Protein AF-A0A800IEC3-F1 (afdb_monomer_lite)

Secondary structure (DSSP, 8-state):
-----------HHHHHHHHHHTS------SS-TTSPPP-SHHHHHHHHTT--S-----PPPS-SSPPPEE-TTT--EEE--

Sequence (81 aa):
HESVAIRVSSHPVVQALCDGFGGAIVSTSANVAGRNPAMSRLHIEQRFGGELDYVLNGQLGLNKQPSQVKDLVSGRIIRPA

Foldseek 3Di:
DPDDFDDDDPFVVLVVVQVVVVHDDDDDALDDPPDDGDQDPVSSCVHCPPVDPDDDDDHDDPDPDDDWTADPVVRDTPDHD

Radius of gyration: 14.59 Å; chains: 1; bounding box: 29×26×35 Å

pLDDT: mean 92.53, std 3.72, range [82.19, 97.88]

Structure (mmCIF, N/CA/C/O backbone):
data_AF-A0A800IEC3-F1
#
_entry.id   AF-A0A800IEC3-F1
#
loop_
_atom_site.group_PDB
_atom_site.id
_atom_site.type_symbol
_atom_site.label_atom_id
_atom_site.label_alt_id
_atom_site.label_comp_id
_atom_site.label_asym_id
_atom_site.label_entity_id
_atom_site.label_seq_id
_atom_site.pdbx_PDB_ins_code
_atom_site.Cartn_x
_atom_site.Cartn_y
_atom_site.Cartn_z
_atom_site.occupancy
_atom_site.B_iso_or_equiv
_atom_site.auth_seq_id
_atom_site.auth_comp_id
_atom_site.auth_asym_id
_atom_site.auth_atom_id
_atom_site.pdbx_PDB_model_num
ATOM 1 N N . HIS A 1 1 ? -3.970 -12.375 14.026 1.00 82.19 1 HIS A N 1
ATOM 2 C CA . HIS A 1 1 ? -3.977 -10.908 14.213 1.00 82.19 1 HIS A CA 1
ATOM 3 C C . HIS A 1 1 ? -5.346 -10.490 14.724 1.00 82.19 1 HIS A C 1
ATOM 5 O O . HIS A 1 1 ? -6.320 -11.093 14.297 1.00 82.19 1 HIS A O 1
ATOM 11 N N . GLU A 1 2 ? -5.416 -9.511 15.629 1.00 92.31 2 GLU A N 1
ATOM 12 C CA . GLU A 1 2 ? -6.681 -9.034 16.225 1.00 92.31 2 GLU A CA 1
ATOM 13 C C . GLU A 1 2 ? -7.408 -7.998 15.356 1.00 92.31 2 GLU A C 1
ATOM 15 O O . GLU A 1 2 ? -8.618 -7.834 15.462 1.00 92.31 2 GLU A O 1
ATOM 20 N N . SER A 1 3 ? -6.684 -7.307 14.474 1.00 93.69 3 SER A N 1
ATOM 21 C CA . SER A 1 3 ? -7.241 -6.308 13.564 1.00 93.69 3 SER A CA 1
ATOM 22 C C . SER A 1 3 ? -6.514 -6.306 12.218 1.00 93.69 3 SER A C 1
ATOM 24 O O . SER A 1 3 ? -5.417 -6.857 12.078 1.00 93.69 3 SER A O 1
ATOM 26 N N . VAL A 1 4 ? -7.147 -5.693 11.215 1.00 94.12 4 VAL A N 1
ATOM 27 C CA . VAL A 1 4 ? -6.606 -5.509 9.864 1.00 94.12 4 VAL A CA 1
ATOM 28 C C . VAL A 1 4 ? -6.876 -4.083 9.388 1.00 94.12 4 VAL A C 1
ATOM 30 O O . VAL A 1 4 ? -7.973 -3.554 9.563 1.00 94.12 4 VAL A O 1
ATOM 33 N N . ALA A 1 5 ? -5.870 -3.448 8.786 1.00 94.31 5 ALA A N 1
ATOM 34 C CA . ALA A 1 5 ? -6.029 -2.142 8.160 1.00 94.31 5 ALA A CA 1
ATOM 35 C C . ALA A 1 5 ? -6.564 -2.313 6.734 1.00 94.31 5 ALA A C 1
ATOM 37 O O . ALA A 1 5 ? -5.955 -3.002 5.917 1.00 94.31 5 ALA A O 1
ATOM 38 N N . ILE A 1 6 ? -7.685 -1.659 6.431 1.00 94.81 6 ILE A N 1
ATOM 39 C CA . ILE A 1 6 ? -8.324 -1.687 5.112 1.00 94.81 6 ILE A CA 1
ATOM 40 C C . ILE A 1 6 ? -8.345 -0.266 4.550 1.00 94.81 6 ILE A C 1
ATOM 42 O O . ILE A 1 6 ? -8.563 0.703 5.278 1.00 94.81 6 ILE A O 1
ATOM 46 N N . ARG A 1 7 ? -8.125 -0.138 3.239 1.00 94.75 7 ARG A N 1
ATOM 47 C CA . ARG A 1 7 ? -8.244 1.126 2.509 1.00 94.75 7 ARG A CA 1
ATOM 48 C C . ARG A 1 7 ? -9.218 0.960 1.351 1.00 94.75 7 ARG A C 1
ATOM 50 O O . ARG A 1 7 ? -8.967 0.164 0.454 1.00 94.75 7 ARG A O 1
ATOM 57 N N . VAL A 1 8 ? -10.260 1.786 1.328 1.00 93.38 8 VAL A N 1
ATOM 58 C CA . VAL A 1 8 ? -11.119 1.963 0.151 1.00 93.38 8 VAL A CA 1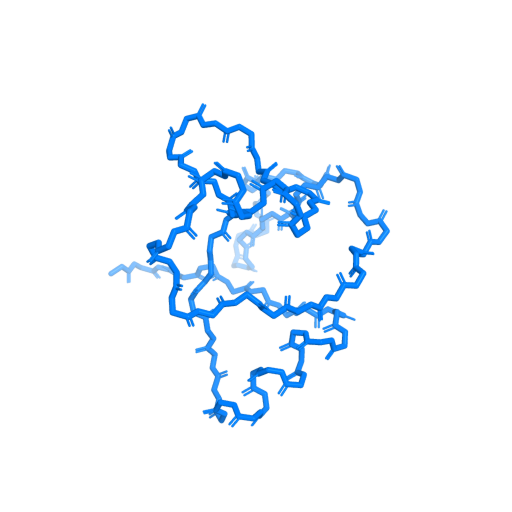
ATOM 59 C C . VAL A 1 8 ? -10.530 3.094 -0.686 1.00 93.38 8 VAL A C 1
ATOM 61 O O . VAL A 1 8 ? -10.490 4.244 -0.252 1.00 93.38 8 VAL A O 1
ATOM 64 N N . SER A 1 9 ? -9.982 2.758 -1.853 1.00 92.50 9 SER A N 1
ATOM 65 C CA . SER A 1 9 ? -9.323 3.731 -2.725 1.00 92.50 9 SER A CA 1
ATOM 66 C C . SER A 1 9 ? -10.344 4.467 -3.592 1.00 92.50 9 SER A C 1
ATOM 68 O O . SER A 1 9 ? -11.192 3.836 -4.218 1.00 92.50 9 SER A O 1
ATOM 70 N N . SER A 1 10 ? -10.221 5.791 -3.687 1.00 92.31 10 SER A N 1
ATOM 71 C CA . SER A 1 10 ? -10.928 6.610 -4.684 1.00 92.31 10 SER A CA 1
ATOM 72 C C . SER A 1 10 ? -10.194 6.675 -6.028 1.00 92.31 10 SER A C 1
ATOM 74 O O . SER A 1 10 ? -10.635 7.366 -6.942 1.00 92.31 10 SER A O 1
ATOM 76 N N . HIS A 1 11 ? -9.050 5.994 -6.159 1.00 93.38 11 HIS A N 1
ATOM 77 C CA . HIS A 1 11 ? -8.267 6.008 -7.387 1.00 93.38 11 HIS A CA 1
ATOM 78 C C . HIS A 1 11 ? -8.875 5.051 -8.428 1.00 93.38 11 HIS A C 1
ATOM 80 O O . HIS A 1 11 ? -8.850 3.839 -8.191 1.00 93.38 11 HIS A O 1
ATOM 86 N N . PRO A 1 12 ? -9.327 5.536 -9.600 1.00 94.12 12 PRO A N 1
ATOM 87 C CA . PRO A 1 12 ? -10.086 4.725 -10.558 1.00 94.12 12 PRO A CA 1
ATOM 88 C C . PRO A 1 12 ? -9.307 3.508 -11.071 1.00 94.12 12 PRO A C 1
ATOM 90 O O . PRO A 1 12 ? -9.859 2.420 -11.168 1.00 94.12 12 PRO A O 1
ATOM 93 N N . VAL A 1 13 ? -7.994 3.641 -11.300 1.00 95.06 13 VAL A N 1
ATOM 94 C CA . VAL A 1 13 ? -7.149 2.496 -11.704 1.00 95.06 13 VAL A CA 1
ATOM 95 C C . VAL A 1 13 ? -7.060 1.424 -10.609 1.00 95.06 13 VAL A C 1
ATOM 97 O O . VAL A 1 13 ? -7.003 0.242 -10.919 1.00 95.06 13 VAL A O 1
ATOM 100 N N . VAL A 1 14 ? -7.072 1.809 -9.326 1.00 94.62 14 VAL A N 1
ATOM 101 C CA . VAL A 1 14 ? -7.018 0.839 -8.218 1.00 94.62 14 VAL A CA 1
ATOM 102 C C . VAL A 1 14 ? -8.361 0.129 -8.073 1.00 94.62 14 VAL A C 1
ATOM 104 O O . VAL A 1 14 ? -8.374 -1.069 -7.828 1.00 94.62 14 VAL A O 1
ATOM 107 N N . GLN A 1 15 ? -9.473 0.848 -8.255 1.00 95.62 15 GLN A N 1
ATOM 108 C CA . GLN A 1 15 ? -10.815 0.256 -8.270 1.00 95.62 15 GLN A CA 1
ATOM 109 C C . GLN A 1 15 ? -10.932 -0.778 -9.392 1.00 95.62 15 GLN A C 1
ATOM 111 O O . GLN A 1 15 ? -11.169 -1.945 -9.108 1.00 95.62 15 GLN A O 1
ATOM 116 N N . ALA A 1 16 ? -10.610 -0.386 -10.629 1.00 96.38 16 ALA A N 1
ATOM 117 C CA . ALA A 1 16 ? -10.638 -1.287 -11.779 1.00 96.38 16 ALA A CA 1
ATOM 118 C C . ALA A 1 16 ? -9.716 -2.508 -11.606 1.00 96.38 16 ALA A C 1
ATOM 120 O O . ALA A 1 16 ? -10.066 -3.607 -12.029 1.00 96.38 16 ALA A O 1
ATOM 121 N N . LEU A 1 17 ? -8.551 -2.336 -10.968 1.00 96.12 17 LEU A N 1
ATOM 122 C CA . LEU A 1 17 ? -7.647 -3.444 -10.665 1.00 96.12 17 LEU A CA 1
ATOM 123 C C . LEU A 1 17 ? -8.260 -4.425 -9.655 1.00 96.12 17 LEU A C 1
ATOM 125 O O . LEU A 1 17 ? -8.202 -5.630 -9.880 1.00 96.12 17 LEU A O 1
ATOM 129 N N . CYS A 1 18 ? -8.847 -3.931 -8.562 1.00 97.12 18 CYS A N 1
ATOM 130 C CA . CYS A 1 18 ? -9.524 -4.781 -7.581 1.00 97.12 18 CYS A CA 1
ATOM 131 C C . CYS A 1 18 ? -10.749 -5.488 -8.185 1.00 97.12 18 CYS A C 1
ATOM 133 O O . CYS A 1 18 ? -10.948 -6.674 -7.930 1.00 97.12 18 CYS A O 1
ATOM 135 N N . ASP A 1 19 ? -11.526 -4.790 -9.018 1.00 96.88 19 ASP A N 1
ATOM 136 C CA . ASP A 1 19 ? -12.701 -5.346 -9.696 1.00 96.88 19 ASP A CA 1
ATOM 137 C C . ASP A 1 19 ? -12.300 -6.445 -10.688 1.00 96.88 19 ASP A C 1
ATOM 139 O O . ASP A 1 19 ? -12.878 -7.529 -10.681 1.00 96.88 19 ASP A O 1
ATOM 143 N N . GLY A 1 20 ? -11.260 -6.203 -11.494 1.00 97.12 20 GLY A N 1
ATOM 144 C CA . GLY A 1 20 ? -10.715 -7.196 -12.422 1.00 97.12 20 GLY A CA 1
ATOM 145 C C . GLY A 1 20 ? -10.069 -8.394 -11.720 1.00 97.12 20 GLY A C 1
ATOM 146 O O . GLY A 1 20 ? -10.140 -9.511 -12.227 1.00 97.12 20 GLY A O 1
ATOM 147 N N . PHE A 1 21 ? -9.470 -8.183 -10.544 1.00 96.88 21 PHE A N 1
ATOM 148 C CA . PHE A 1 21 ? -8.960 -9.257 -9.688 1.00 96.88 21 PHE A CA 1
ATOM 149 C C . PHE A 1 21 ? -10.085 -10.036 -8.980 1.00 96.88 21 PHE A C 1
ATOM 151 O O . PHE A 1 21 ? -9.887 -11.188 -8.600 1.00 96.88 21 PHE A O 1
ATOM 158 N N . GLY A 1 22 ? -11.265 -9.433 -8.809 1.00 97.88 22 GLY A N 1
ATOM 159 C CA . GLY A 1 22 ? -12.403 -10.028 -8.106 1.00 97.88 22 GLY A CA 1
ATOM 160 C C . GLY A 1 22 ? -12.270 -10.007 -6.580 1.00 97.88 22 GLY A C 1
ATOM 161 O O . GLY A 1 22 ? -12.891 -10.822 -5.898 1.00 97.88 22 GLY A O 1
ATOM 162 N N . GLY A 1 23 ? -11.455 -9.106 -6.019 1.00 96.25 23 GLY A N 1
ATOM 163 C CA . GLY A 1 23 ? -11.202 -9.077 -4.580 1.00 96.25 23 GLY A CA 1
ATOM 164 C C . GLY A 1 23 ? -10.276 -7.963 -4.098 1.00 96.25 23 GLY A C 1
ATOM 165 O O . GLY A 1 23 ? -9.895 -7.055 -4.834 1.00 96.25 23 GLY A O 1
ATOM 166 N N . ALA A 1 24 ? -9.909 -8.033 -2.817 1.00 95.94 24 ALA A N 1
ATOM 167 C CA . ALA A 1 24 ? -8.983 -7.088 -2.202 1.00 95.94 24 ALA A CA 1
ATOM 168 C C . ALA A 1 24 ? -7.522 -7.459 -2.493 1.00 95.94 24 ALA A C 1
ATOM 170 O O . ALA A 1 24 ? -7.146 -8.629 -2.459 1.00 95.94 24 ALA A O 1
ATOM 171 N N . ILE A 1 25 ? -6.685 -6.441 -2.697 1.00 96.25 25 ILE A N 1
ATOM 172 C CA . ILE A 1 25 ? -5.247 -6.596 -2.933 1.00 96.25 25 ILE A CA 1
ATOM 173 C C . ILE A 1 25 ? -4.477 -6.070 -1.724 1.00 96.25 25 ILE A C 1
ATOM 175 O O . ILE A 1 25 ? -4.683 -4.938 -1.276 1.00 96.25 25 ILE A O 1
ATOM 179 N N . VAL A 1 26 ? -3.554 -6.883 -1.212 1.00 95.31 26 VAL A N 1
ATOM 180 C CA . VAL A 1 26 ? -2.594 -6.446 -0.195 1.00 95.31 26 VAL A CA 1
ATOM 181 C C . VAL A 1 26 ? -1.542 -5.577 -0.877 1.00 95.31 26 VAL A C 1
ATOM 183 O O . VAL A 1 26 ? -0.865 -6.016 -1.801 1.00 95.31 26 VAL A O 1
ATOM 186 N N . SER A 1 27 ? -1.406 -4.332 -0.424 1.00 92.12 27 SER A N 1
ATOM 187 C CA . SER A 1 27 ? -0.479 -3.363 -1.015 1.00 92.12 27 SER A CA 1
ATOM 188 C C . SER A 1 27 ? 0.346 -2.651 0.050 1.00 92.12 27 SER A C 1
ATOM 190 O O . SER A 1 27 ? -0.179 -2.310 1.112 1.00 92.12 27 SER A O 1
ATOM 192 N N . THR A 1 28 ? 1.598 -2.340 -0.276 1.00 89.62 28 THR A N 1
ATOM 193 C CA . THR A 1 28 ? 2.480 -1.451 0.493 1.00 89.62 28 THR A CA 1
ATOM 194 C C . THR A 1 28 ? 2.847 -0.224 -0.345 1.00 89.62 28 THR A C 1
ATOM 196 O O . THR A 1 28 ? 2.453 -0.095 -1.507 1.00 89.62 28 THR A O 1
ATOM 199 N N . SER A 1 29 ? 3.575 0.727 0.240 1.00 88.81 29 S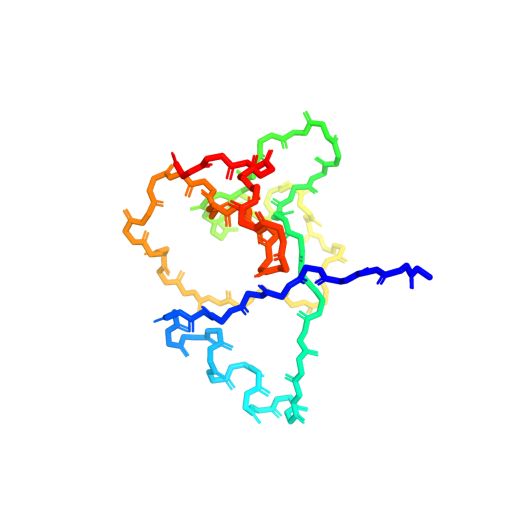ER A N 1
ATOM 200 C CA . SER A 1 29 ? 4.228 1.768 -0.550 1.00 88.81 29 SER A CA 1
ATOM 201 C C . SER A 1 29 ? 5.275 1.136 -1.473 1.00 88.81 29 SER A C 1
ATOM 203 O O . SER A 1 29 ? 6.003 0.234 -1.066 1.00 88.81 29 SER A O 1
ATOM 205 N N . ALA A 1 30 ? 5.352 1.602 -2.722 1.00 91.81 30 ALA A N 1
ATOM 206 C CA . ALA A 1 30 ? 6.270 1.053 -3.716 1.00 91.81 30 ALA A CA 1
ATOM 207 C C . ALA A 1 30 ? 7.722 1.496 -3.442 1.00 91.81 30 ALA A C 1
ATOM 209 O O . ALA A 1 30 ? 8.268 2.403 -4.079 1.00 91.81 30 ALA A O 1
ATOM 210 N N . ASN A 1 31 ? 8.346 0.885 -2.436 1.00 92.75 31 ASN A N 1
ATOM 211 C CA . ASN A 1 31 ? 9.730 1.115 -2.039 1.00 92.75 31 ASN A CA 1
ATOM 212 C C . ASN A 1 31 ? 10.432 -0.167 -1.589 1.00 92.75 31 ASN A C 1
ATOM 214 O O . ASN A 1 31 ? 9.825 -1.071 -1.028 1.00 92.75 31 ASN A O 1
ATOM 218 N N . VAL A 1 32 ? 11.754 -0.164 -1.743 1.00 89.75 32 VAL A N 1
ATOM 219 C CA . VAL A 1 32 ? 12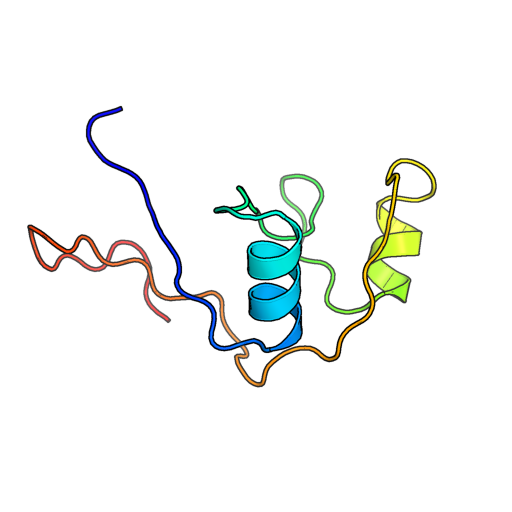.638 -1.017 -0.944 1.00 89.75 32 VAL A CA 1
ATOM 220 C C . VAL A 1 32 ? 12.592 -0.515 0.502 1.00 89.75 32 VAL A C 1
ATOM 222 O O . VAL A 1 32 ? 12.510 0.699 0.732 1.00 89.75 32 VAL A O 1
ATOM 225 N N . ALA A 1 33 ? 12.611 -1.426 1.476 1.00 90.25 33 ALA A N 1
ATOM 226 C CA . ALA A 1 33 ? 12.534 -1.085 2.896 1.00 90.25 33 ALA A CA 1
ATOM 227 C C . ALA A 1 33 ? 13.543 0.018 3.277 1.00 90.25 33 ALA A C 1
ATOM 229 O O . ALA A 1 33 ? 14.698 0.004 2.852 1.00 90.25 33 ALA A O 1
ATOM 230 N N . GLY A 1 34 ? 13.081 1.014 4.038 1.00 90.31 34 GLY A N 1
ATOM 231 C CA . GLY A 1 34 ? 13.893 2.161 4.465 1.00 90.31 34 GLY A CA 1
ATOM 232 C C . GLY A 1 34 ? 14.087 3.276 3.426 1.00 90.31 34 GLY A C 1
ATOM 233 O O . GLY A 1 34 ? 14.689 4.293 3.753 1.00 90.31 34 GLY A O 1
ATOM 234 N N . ARG A 1 35 ? 13.579 3.139 2.192 1.00 90.50 35 ARG A N 1
ATOM 235 C CA . ARG A 1 35 ? 13.645 4.191 1.159 1.00 90.50 35 ARG A CA 1
ATOM 236 C C . ARG A 1 35 ? 12.297 4.884 0.951 1.00 90.50 35 ARG A C 1
ATOM 238 O O . ARG A 1 35 ? 11.245 4.282 1.141 1.00 90.50 35 ARG A O 1
ATOM 245 N N . ASN A 1 36 ? 12.334 6.130 0.474 1.00 91.88 36 ASN A N 1
ATOM 246 C CA . ASN A 1 36 ? 11.132 6.875 0.074 1.00 91.88 36 ASN A CA 1
ATOM 247 C C . ASN A 1 36 ? 10.361 6.140 -1.030 1.00 91.88 36 ASN A C 1
ATOM 249 O O . ASN A 1 36 ? 11.022 5.586 -1.906 1.00 91.88 36 ASN A O 1
ATOM 253 N N . PRO A 1 37 ? 9.018 6.178 -1.070 1.00 92.38 37 PRO A N 1
ATOM 254 C CA . PRO A 1 37 ? 8.219 5.596 -2.154 1.00 92.38 37 PRO A CA 1
ATOM 255 C C . PRO A 1 37 ? 8.608 6.133 -3.533 1.00 92.38 37 PRO A C 1
ATOM 257 O O . PRO A 1 37 ? 8.962 7.301 -3.687 1.00 92.38 37 PRO A O 1
ATOM 260 N N . ALA A 1 38 ? 8.554 5.269 -4.545 1.00 92.56 38 ALA A N 1
ATOM 261 C CA . ALA A 1 38 ? 8.650 5.698 -5.932 1.00 92.56 38 ALA A CA 1
ATOM 262 C C . ALA A 1 38 ? 7.351 6.412 -6.343 1.00 92.56 38 ALA A C 1
ATOM 264 O O . ALA A 1 38 ? 6.255 5.902 -6.127 1.00 92.56 38 ALA A O 1
ATOM 265 N N . MET A 1 39 ? 7.499 7.596 -6.940 1.00 91.88 39 MET A N 1
ATOM 266 C CA . MET A 1 39 ? 6.391 8.487 -7.326 1.00 91.88 39 MET A CA 1
ATOM 267 C C . MET A 1 39 ? 6.234 8.614 -8.852 1.00 91.88 39 MET A C 1
ATOM 269 O O . MET A 1 39 ? 5.551 9.503 -9.347 1.00 91.88 39 MET A O 1
ATOM 273 N N . SER A 1 40 ? 6.910 7.764 -9.620 1.00 92.19 40 SER A N 1
ATOM 274 C CA . SER A 1 40 ? 6.808 7.724 -11.079 1.00 92.19 40 SER A CA 1
ATOM 275 C C . SER A 1 40 ? 7.151 6.328 -11.583 1.00 92.19 40 SER A C 1
ATOM 277 O O . SER A 1 40 ? 7.893 5.596 -10.925 1.00 92.19 40 SER A O 1
ATOM 279 N N . ARG A 1 41 ? 6.653 5.975 -12.774 1.00 92.44 41 ARG A N 1
ATOM 280 C CA . ARG A 1 41 ? 7.018 4.721 -13.449 1.00 92.44 41 ARG A CA 1
ATOM 281 C C . ARG A 1 41 ? 8.535 4.605 -13.620 1.00 92.44 41 ARG A C 1
ATOM 283 O O . ARG A 1 41 ? 9.099 3.573 -13.290 1.00 92.44 41 ARG A O 1
ATOM 290 N N . LEU A 1 42 ? 9.195 5.689 -14.036 1.00 92.88 42 LEU A N 1
ATOM 291 C CA . LEU A 1 42 ? 10.650 5.723 -14.186 1.00 92.88 42 LEU A CA 1
ATOM 292 C C . LEU A 1 42 ? 11.368 5.360 -12.876 1.00 92.88 42 LEU A C 1
ATOM 294 O O . LEU A 1 42 ? 12.294 4.559 -12.889 1.00 92.88 42 LEU A O 1
ATOM 298 N N . HIS A 1 43 ? 10.922 5.896 -11.734 1.00 93.75 43 HIS A N 1
ATOM 299 C CA . HIS A 1 43 ? 11.502 5.539 -10.436 1.00 93.75 43 HIS A CA 1
ATOM 300 C C . HIS A 1 43 ? 11.215 4.089 -10.030 1.00 93.75 43 HIS A C 1
ATOM 302 O O . HIS A 1 43 ? 12.039 3.491 -9.340 1.00 93.75 43 HIS A O 1
ATOM 308 N N . ILE A 1 44 ? 10.066 3.527 -10.425 1.00 94.31 44 ILE A N 1
ATOM 309 C CA . ILE A 1 44 ? 9.767 2.103 -10.222 1.00 94.31 44 ILE A CA 1
ATOM 310 C C . ILE A 1 44 ? 10.760 1.255 -11.017 1.00 94.31 44 ILE A C 1
ATOM 312 O O . ILE A 1 44 ? 11.457 0.438 -10.425 1.00 94.31 44 ILE A O 1
ATOM 316 N N . GLU A 1 45 ? 10.884 1.499 -12.320 1.00 92.44 45 GLU A N 1
ATOM 317 C CA . GLU A 1 45 ? 11.768 0.740 -13.213 1.00 92.44 45 GLU A CA 1
ATOM 318 C C . GLU A 1 45 ? 13.240 0.861 -12.798 1.00 92.44 45 GLU A C 1
ATOM 320 O O . GLU A 1 45 ? 13.948 -0.137 -12.727 1.00 92.44 45 GLU A O 1
ATOM 325 N N . GLN A 1 46 ? 13.703 2.058 -12.428 1.00 92.56 46 GLN A N 1
ATOM 326 C CA . GLN A 1 46 ? 15.074 2.258 -11.946 1.00 92.56 46 GLN A CA 1
ATOM 327 C C . GLN A 1 46 ? 15.366 1.535 -10.629 1.00 92.56 46 GLN A C 1
ATOM 329 O O . GLN A 1 46 ? 16.502 1.129 -10.393 1.00 92.56 46 GLN A O 1
ATOM 334 N N . ARG A 1 47 ? 14.378 1.435 -9.732 1.00 92.62 47 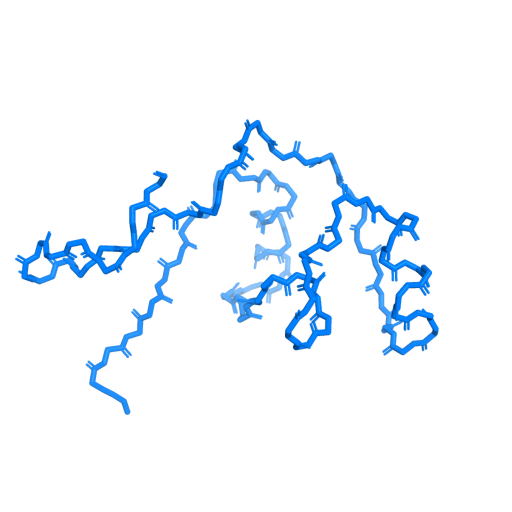ARG A N 1
ATOM 335 C CA . ARG A 1 47 ? 14.594 0.890 -8.388 1.00 92.62 47 ARG A CA 1
ATOM 336 C C . ARG A 1 47 ? 14.384 -0.614 -8.314 1.00 92.62 47 ARG A C 1
ATOM 338 O O . ARG A 1 47 ? 15.108 -1.264 -7.571 1.00 92.62 47 ARG A O 1
ATOM 345 N N . PHE A 1 48 ? 13.369 -1.118 -9.001 1.00 91.31 48 PHE A N 1
ATOM 346 C CA . PHE A 1 48 ? 12.974 -2.521 -8.953 1.00 91.31 48 PHE A CA 1
ATOM 347 C C . PHE A 1 48 ? 13.421 -3.297 -10.197 1.00 91.31 48 PHE A C 1
ATOM 349 O O . PHE A 1 48 ? 13.291 -4.514 -10.227 1.00 91.31 48 PHE A O 1
ATOM 356 N N . GLY A 1 49 ? 13.973 -2.622 -11.213 1.00 82.69 49 GLY A N 1
ATOM 357 C CA . GLY A 1 49 ? 14.548 -3.269 -12.389 1.00 82.69 49 GLY A CA 1
ATOM 358 C C . GLY A 1 49 ? 13.588 -4.269 -13.034 1.00 82.69 49 GLY A C 1
ATOM 359 O O . GLY A 1 49 ? 12.408 -3.980 -13.226 1.00 82.69 49 GLY A O 1
ATOM 360 N N . GLY A 1 50 ? 14.114 -5.456 -13.344 1.00 84.69 50 GLY A N 1
ATOM 361 C CA . GLY A 1 50 ? 13.356 -6.599 -13.862 1.00 84.69 50 GLY A CA 1
ATOM 362 C C . GLY A 1 50 ? 12.808 -7.542 -12.786 1.00 84.69 50 GLY A C 1
ATOM 363 O O . GLY A 1 50 ? 12.488 -8.678 -13.110 1.00 84.69 50 GLY A O 1
ATOM 364 N N . GLU A 1 51 ? 12.742 -7.121 -11.518 1.00 91.12 51 GLU A N 1
ATOM 365 C CA . GLU A 1 51 ? 12.218 -7.952 -10.419 1.00 91.12 51 GLU A CA 1
ATOM 366 C C . GLU A 1 51 ? 10.684 -7.948 -10.343 1.00 91.12 51 GLU A C 1
ATOM 368 O O . GLU A 1 51 ? 10.097 -8.728 -9.598 1.00 91.12 51 GLU A O 1
ATOM 373 N N . LEU A 1 52 ? 10.024 -7.048 -11.078 1.00 92.88 52 LEU A N 1
ATOM 374 C CA . LEU A 1 52 ? 8.569 -6.944 -11.109 1.00 92.88 52 LEU A CA 1
ATOM 375 C C . LEU A 1 52 ? 8.016 -7.660 -12.336 1.00 92.88 52 LEU A C 1
ATOM 377 O O . LEU A 1 52 ? 8.397 -7.338 -13.460 1.00 92.88 52 LEU A O 1
ATOM 381 N N . ASP A 1 53 ? 7.028 -8.528 -12.124 1.00 93.88 53 ASP A N 1
ATOM 382 C CA . ASP A 1 53 ? 6.281 -9.156 -13.219 1.00 93.88 53 ASP A CA 1
ATOM 383 C C . ASP A 1 53 ? 5.536 -8.116 -14.069 1.00 93.88 53 ASP A C 1
ATOM 385 O O . ASP A 1 53 ? 5.354 -8.283 -15.277 1.00 93.88 53 ASP A O 1
ATOM 389 N N . TYR A 1 54 ? 5.077 -7.027 -13.438 1.00 92.75 54 TYR A N 1
ATOM 390 C CA . TYR A 1 54 ? 4.307 -5.994 -14.114 1.00 92.75 54 TYR A CA 1
ATOM 391 C C . TYR A 1 54 ? 4.341 -4.636 -13.402 1.00 92.75 54 TYR A C 1
ATOM 393 O O . TYR A 1 54 ? 4.310 -4.547 -12.174 1.00 92.75 54 TYR A O 1
ATOM 401 N N . VAL A 1 55 ? 4.312 -3.559 -14.196 1.00 92.62 55 VAL A N 1
ATOM 402 C CA . VAL A 1 55 ? 4.125 -2.180 -13.722 1.00 92.62 55 VAL A CA 1
ATOM 403 C C . VAL A 1 55 ? 2.897 -1.578 -14.400 1.00 92.62 55 VAL A C 1
ATOM 405 O O . VAL A 1 55 ? 2.931 -1.219 -15.582 1.00 92.62 55 VAL A O 1
ATOM 408 N N . LEU A 1 56 ? 1.816 -1.437 -13.630 1.00 91.94 56 LEU A N 1
ATOM 409 C CA . LEU A 1 56 ? 0.575 -0.817 -14.088 1.00 91.94 56 LEU A C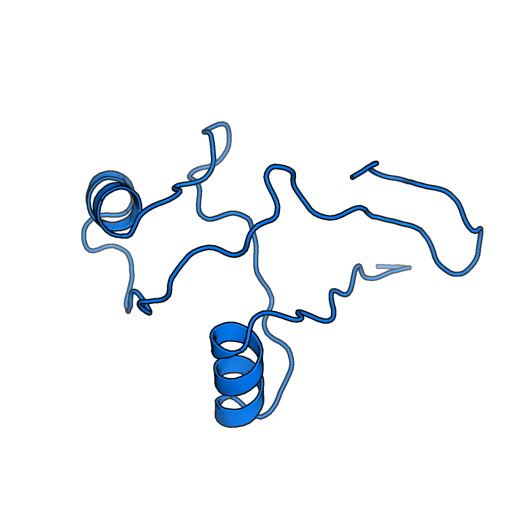A 1
ATOM 410 C C . LEU A 1 56 ? 0.718 0.708 -14.134 1.00 91.94 56 LEU A C 1
ATOM 412 O O . LEU A 1 56 ? 1.009 1.347 -13.123 1.00 91.94 56 LEU A O 1
ATOM 416 N N . ASN A 1 57 ? 0.478 1.301 -15.304 1.00 89.69 57 ASN A N 1
ATOM 417 C CA . ASN A 1 57 ? 0.521 2.751 -15.471 1.00 89.69 57 ASN A CA 1
ATOM 418 C C . ASN A 1 57 ? -0.743 3.437 -14.957 1.00 89.69 57 ASN A C 1
ATOM 420 O O . ASN A 1 57 ? -1.860 3.004 -15.224 1.00 89.69 57 ASN A O 1
ATOM 424 N N . GLY A 1 58 ? -0.549 4.579 -14.303 1.00 89.25 58 GLY A N 1
ATOM 425 C CA . GLY A 1 58 ? -1.605 5.487 -13.876 1.00 89.25 58 GLY A CA 1
ATOM 426 C C . GLY A 1 58 ? -1.007 6.812 -13.412 1.00 89.25 58 GLY A C 1
ATOM 427 O O . GLY A 1 58 ? 0.157 6.869 -13.011 1.00 89.25 58 GLY A O 1
ATOM 428 N N . GLN A 1 59 ? -1.788 7.888 -13.488 1.00 90.50 59 GLN A N 1
ATOM 429 C CA . GLN A 1 59 ? -1.401 9.150 -12.859 1.00 90.50 59 GLN A CA 1
ATOM 430 C C . GLN A 1 59 ? -1.462 8.997 -11.343 1.00 90.50 59 GLN A C 1
ATOM 432 O O . GLN A 1 59 ? -2.289 8.252 -10.833 1.00 90.50 59 GLN A O 1
ATOM 437 N N . LEU A 1 60 ? -0.606 9.704 -10.610 1.00 90.19 60 LEU A N 1
ATOM 438 C CA . LEU A 1 60 ? -0.774 9.782 -9.165 1.00 90.19 60 LEU A CA 1
ATOM 439 C C . LEU A 1 60 ? -2.036 10.579 -8.819 1.00 90.19 60 LEU A C 1
ATOM 441 O O . LEU A 1 60 ? -2.403 11.524 -9.517 1.00 90.19 60 LEU A O 1
ATOM 445 N N . GLY A 1 61 ? -2.671 10.223 -7.702 1.00 86.38 61 GLY A N 1
ATOM 446 C CA . GLY A 1 61 ? -3.716 11.055 -7.110 1.00 86.38 61 GLY A CA 1
ATOM 447 C C . GLY A 1 61 ? -3.165 12.379 -6.564 1.00 86.38 61 GLY A C 1
ATOM 448 O O . GLY A 1 61 ? -1.958 12.589 -6.471 1.00 86.38 61 GLY A O 1
ATOM 449 N N . LEU A 1 62 ? -4.064 13.264 -6.133 1.00 85.50 62 LEU A N 1
ATOM 450 C CA . LEU A 1 62 ? -3.715 14.610 -5.646 1.00 85.50 62 LEU A CA 1
ATOM 451 C C . LEU A 1 62 ? -3.171 14.641 -4.205 1.00 85.50 62 LEU A C 1
ATOM 453 O O . LEU A 1 62 ? -2.744 15.690 -3.719 1.00 85.50 62 LEU A O 1
ATOM 457 N N . ASN A 1 63 ? -3.189 13.506 -3.505 1.00 85.19 63 ASN A N 1
ATOM 458 C CA . ASN A 1 63 ? -2.742 13.421 -2.119 1.00 85.19 63 ASN A CA 1
ATOM 459 C C . ASN A 1 63 ? -1.216 13.527 -2.039 1.00 85.19 63 ASN A C 1
ATOM 461 O O . ASN A 1 63 ? -0.496 12.687 -2.575 1.00 85.19 63 ASN A O 1
ATOM 465 N N . LYS A 1 64 ? -0.729 14.544 -1.323 1.00 82.81 64 LYS A N 1
ATOM 466 C CA . LYS A 1 64 ? 0.709 14.763 -1.094 1.00 82.81 64 LYS A CA 1
ATOM 467 C C . LYS A 1 64 ? 1.281 13.919 0.046 1.00 82.81 64 LYS A C 1
ATOM 469 O O . LYS A 1 64 ? 2.496 13.791 0.144 1.00 82.81 64 LYS A O 1
ATOM 474 N N . GLN A 1 65 ? 0.417 13.380 0.901 1.00 85.06 65 GLN A N 1
ATOM 475 C CA . GLN A 1 65 ? 0.787 12.616 2.087 1.00 85.06 65 GLN A CA 1
ATOM 476 C C . GLN A 1 65 ? 0.191 11.202 2.042 1.00 85.06 65 GLN A C 1
ATOM 478 O O . GLN A 1 65 ? -0.803 10.969 1.339 1.00 85.06 65 GLN A O 1
ATOM 483 N N . PRO A 1 66 ? 0.777 10.238 2.777 1.00 87.31 66 PRO A N 1
ATOM 484 C CA . PRO A 1 66 ? 0.177 8.924 2.976 1.00 87.31 66 PRO A CA 1
ATOM 485 C C . PRO A 1 66 ? -1.226 9.018 3.586 1.00 87.31 66 PRO A C 1
ATOM 487 O O . PRO A 1 66 ? -1.567 9.976 4.268 1.00 87.31 66 PRO A O 1
ATOM 490 N N . SER A 1 67 ? -2.045 7.982 3.395 1.00 90.94 67 SER A N 1
ATOM 491 C CA . SER A 1 67 ? -3.393 7.971 3.970 1.00 90.94 67 SER A CA 1
ATOM 492 C C . SER A 1 67 ? -3.361 7.969 5.500 1.00 90.94 67 SER A C 1
ATOM 494 O O . SER A 1 67 ? -2.530 7.279 6.109 1.00 90.94 67 SER A O 1
ATOM 496 N N . GLN A 1 68 ? -4.329 8.652 6.113 1.00 94.88 68 GLN A N 1
ATOM 497 C CA . GLN A 1 68 ? -4.621 8.497 7.534 1.00 94.88 68 GLN A CA 1
ATOM 498 C C . GLN A 1 68 ? -4.916 7.024 7.850 1.00 94.88 68 GLN A C 1
ATOM 500 O O . GLN A 1 68 ? -5.546 6.318 7.059 1.00 94.88 68 GLN A O 1
ATOM 505 N N . VAL A 1 69 ? -4.465 6.568 9.015 1.00 95.81 69 VAL A N 1
ATOM 506 C CA . VAL A 1 69 ? -4.849 5.278 9.592 1.00 95.81 69 VAL A CA 1
ATOM 507 C C . VAL A 1 69 ? -5.547 5.561 10.908 1.00 95.81 69 VAL A C 1
ATOM 509 O O . VAL A 1 69 ? -4.957 6.155 11.812 1.00 95.81 69 VAL A O 1
ATOM 512 N N . LYS A 1 70 ? -6.805 5.142 11.001 1.00 96.81 70 LYS A N 1
ATOM 513 C CA . LYS A 1 70 ? -7.657 5.300 12.175 1.00 96.81 70 LYS A CA 1
ATOM 514 C C . LYS A 1 70 ? -8.230 3.939 12.548 1.00 96.81 70 LYS A C 1
ATOM 516 O O . LYS A 1 70 ? -8.724 3.224 11.681 1.00 96.81 70 LYS A O 1
ATOM 521 N N . ASP A 1 71 ? -8.165 3.602 13.826 1.00 97.00 71 ASP A N 1
ATOM 522 C CA . ASP A 1 71 ? -8.915 2.482 14.378 1.00 97.00 71 ASP A CA 1
ATOM 523 C C . ASP A 1 71 ? -10.401 2.865 14.432 1.00 97.00 71 ASP A C 1
ATOM 525 O O . ASP A 1 71 ? -10.775 3.870 15.040 1.00 97.00 71 ASP A O 1
ATOM 529 N N . LEU A 1 72 ? -11.245 2.087 13.753 1.00 94.81 72 LEU A N 1
ATOM 530 C CA . LEU A 1 72 ? -12.677 2.357 13.643 1.00 94.81 72 LEU A CA 1
ATOM 531 C C . LEU A 1 72 ? -13.453 2.040 14.926 1.00 94.81 72 LEU A C 1
ATOM 533 O O . LEU A 1 72 ? -14.507 2.633 15.130 1.00 94.81 72 LEU A O 1
ATOM 537 N N . VAL A 1 73 ? -12.942 1.152 15.784 1.00 95.50 73 VAL A N 1
ATOM 538 C CA . VAL A 1 73 ? -13.595 0.775 17.045 1.00 95.50 73 VAL A CA 1
ATOM 539 C C . VAL A 1 73 ? -13.343 1.844 18.101 1.00 95.50 73 VAL A C 1
ATOM 541 O O . VAL A 1 73 ? -14.278 2.357 18.706 1.00 95.50 73 VAL A O 1
ATOM 544 N N . SER A 1 74 ? -12.075 2.209 18.307 1.00 96.38 74 SER A N 1
ATOM 545 C CA . SER A 1 74 ? -11.691 3.181 19.341 1.00 96.38 74 SER A CA 1
ATOM 546 C C . SER A 1 74 ? -11.732 4.636 18.868 1.00 96.38 74 SER A C 1
ATOM 548 O O . SER A 1 74 ? -11.710 5.563 19.675 1.00 96.38 74 SER A O 1
ATOM 550 N N . GLY A 1 75 ? -11.729 4.865 17.555 1.00 96.31 75 GLY A N 1
ATOM 551 C CA . GLY A 1 75 ? -11.590 6.190 16.960 1.00 96.31 75 GLY A CA 1
ATOM 552 C C . GLY A 1 75 ? -10.161 6.748 16.983 1.00 96.31 75 GLY A C 1
ATOM 553 O O . GLY A 1 75 ? -9.936 7.850 16.476 1.00 96.31 75 GLY A O 1
ATOM 554 N N . ARG A 1 76 ? -9.187 6.013 17.535 1.00 97.44 76 ARG A N 1
ATOM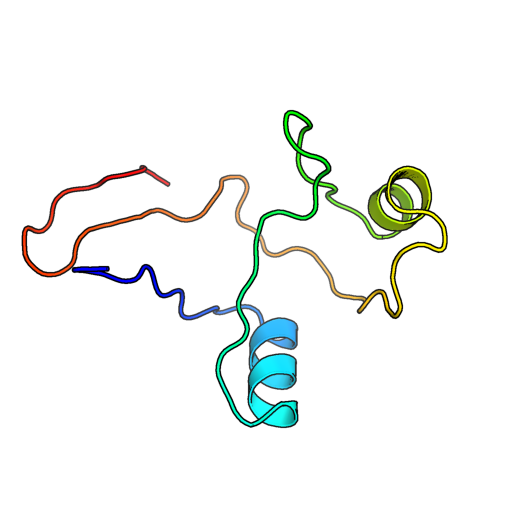 555 C CA . ARG A 1 76 ? -7.798 6.463 17.661 1.00 97.44 76 ARG A CA 1
ATOM 556 C C . ARG A 1 76 ? -7.147 6.641 16.290 1.00 97.44 76 ARG A C 1
ATOM 558 O O . ARG A 1 76 ? -7.143 5.729 15.467 1.00 97.44 76 ARG A O 1
ATOM 565 N N . ILE A 1 77 ? -6.516 7.793 16.072 1.00 97.38 77 ILE A N 1
ATOM 566 C CA . ILE A 1 77 ? -5.653 8.016 14.907 1.00 97.38 77 ILE A CA 1
ATOM 567 C C . ILE A 1 77 ? -4.288 7.381 15.193 1.00 97.38 77 ILE A C 1
ATOM 569 O O . ILE A 1 77 ? -3.594 7.768 16.129 1.00 97.38 77 ILE A O 1
ATOM 573 N N . ILE A 1 78 ? -3.918 6.389 14.386 1.00 95.94 78 ILE A N 1
ATOM 574 C CA . ILE A 1 78 ? -2.625 5.691 14.439 1.00 95.94 78 ILE A CA 1
ATOM 575 C C . ILE A 1 78 ? -1.591 6.446 13.597 1.00 95.94 78 ILE A C 1
ATOM 577 O O . ILE A 1 78 ? -0.433 6.563 13.987 1.00 95.94 78 ILE A O 1
ATOM 581 N N . ARG A 1 79 ? -2.018 6.988 12.450 1.00 95.31 79 ARG A N 1
ATOM 582 C CA . ARG A 1 79 ? -1.210 7.853 11.584 1.00 95.31 79 ARG A CA 1
ATOM 583 C C . ARG A 1 79 ? -2.089 8.973 11.023 1.00 95.31 79 ARG A C 1
ATOM 585 O O . ARG A 1 79 ? -3.116 8.638 10.435 1.00 95.31 79 ARG A O 1
ATOM 592 N N . PRO A 1 80 ? -1.733 10.259 11.181 1.00 93.06 80 PRO A N 1
ATOM 593 C CA . PRO A 1 80 ? -2.474 11.363 10.569 1.00 93.06 80 PRO A CA 1
ATOM 594 C C . PRO A 1 80 ? -2.308 11.384 9.038 1.00 93.06 80 PRO A C 1
ATOM 596 O O . PRO A 1 80 ? -1.416 10.723 8.504 1.00 93.06 80 PRO A O 1
ATOM 599 N N . ALA A 1 81 ? -3.204 12.103 8.354 1.00 84.88 81 ALA A N 1
ATOM 600 C CA . ALA A 1 81 ? -3.032 12.458 6.941 1.00 84.88 81 ALA A CA 1
ATOM 601 C C . ALA A 1 81 ? -2.064 13.637 6.799 1.00 84.88 81 ALA A C 1
ATOM 603 O O . ALA A 1 81 ? -1.944 14.409 7.778 1.00 84.88 81 ALA A O 1
#